Protein AF-A0AAU9CR40-F1 (afdb_monomer)

Secondary structure (DSSP, 8-state):
----------SS----------EEEEEETTEEEEEEEEE-TTSSEEEEEEEETTEEEEEEEEE-TTSSEEEEEEEETTEEEEEEEEE-TT--EEEEEETT-

Mean predicted aligned error: 9.16 Å

Solvent-accessible surface area (backbone atoms only — not comparable to full-atom values): 5933 Å² total; per-residue (Å²): 141,87,88,80,90,81,92,83,87,87,83,79,88,77,79,81,72,83,78,67,75,54,68,51,62,47,66,57,96,90,25,39,30,48,61,35,41,27,29,43,97,88,68,39,56,34,34,40,33,29,27,54,78,64,30,40,31,48,62,37,40,28,34,33,93,88,58,34,54,29,33,40,32,31,26,58,87,57,36,75,39,37,62,33,40,34,30,41,86,88,56,49,82,73,48,76,49,64,59,67,117

Organism: NCBI:txid1182444

Foldseek 3Di:
DDDDDDDDDDDDDPPPDPDDFDKDADDDPNFGAAKMFTADPVRATQKIAGDDRNAGAAKIFGADNVNATQKIAGDDRNDTAAWIWGADNVRHTDDIDGPHD

pLDDT: mean 85.49, std 21.84, range [35.22, 98.75]

Nearest PDB structures (foldseek):
  1n6c-assembly1_A  TM=8.142E-01  e=1.522E-03  Homo sapiens
  7ec7-assembly1_A  TM=5.883E-01  e=4.780E-02  Staphylococcus aureus subsp. aureus USA300
  7vfk-assembly1_A  TM=5.874E-01  e=5.950E-02  Staphylococcus aureus subsp. aureus USA300
  7vfm-assembly1_A  TM=5.864E-01  e=7.405E-02  Staphylococcus aureus subsp. aureus USA300
  7vfn-assembly1_A  TM=5.881E-01  e=8.262E-02  Staphylococcus aureus subsp. aureus USA300

Structure (mmCIF, N/CA/C/O backbone):
data_AF-A0AAU9CR40-F1
#
_entry.id   AF-A0AAU9CR40-F1
#
loop_
_atom_site.group_PDB
_atom_site.id
_atom_site.type_symbol
_atom_site.label_atom_id
_atom_site.label_alt_id
_atom_site.label_comp_id
_atom_site.label_asym_id
_atom_site.label_entity_id
_atom_site.label_seq_id
_atom_site.pdbx_PDB_ins_code
_atom_site.Cartn_x
_atom_site.Cartn_y
_atom_site.Cartn_z
_atom_site.occupancy
_atom_site.B_iso_or_equiv
_atom_site.auth_seq_id
_atom_site.auth_comp_id
_atom_site.auth_asym_id
_atom_site.auth_atom_id
_atom_site.pdbx_PDB_model_num
ATOM 1 N N . MET A 1 1 ? 32.157 23.505 -0.083 1.00 38.72 1 MET A N 1
ATOM 2 C CA . MET A 1 1 ? 32.655 24.870 -0.364 1.00 38.72 1 MET A CA 1
ATOM 3 C C . MET A 1 1 ? 31.480 25.774 -0.668 1.00 38.72 1 MET A C 1
ATOM 5 O O . MET A 1 1 ? 30.505 25.348 -1.264 1.00 38.72 1 MET A O 1
ATOM 9 N N . ARG A 1 2 ? 31.576 26.982 -0.135 1.00 44.16 2 ARG A N 1
ATOM 10 C CA . ARG A 1 2 ? 30.534 27.962 0.154 1.00 44.16 2 ARG A CA 1
ATOM 11 C C . ARG A 1 2 ? 30.212 28.800 -1.084 1.00 44.16 2 ARG A C 1
ATOM 13 O O . ARG A 1 2 ? 31.144 29.334 -1.674 1.00 44.16 2 ARG A O 1
ATOM 20 N N . LYS A 1 3 ? 28.930 29.028 -1.376 1.00 35.22 3 LYS A N 1
ATOM 21 C CA . LYS A 1 3 ? 28.447 30.363 -1.763 1.00 35.22 3 LYS A CA 1
ATOM 22 C C . LYS A 1 3 ? 27.119 30.630 -1.051 1.00 35.22 3 LYS A C 1
ATOM 24 O O . LYS A 1 3 ? 26.145 29.911 -1.219 1.00 35.22 3 LYS A O 1
ATOM 29 N N . LEU A 1 4 ? 27.184 31.633 -0.186 1.00 38.12 4 LEU A N 1
ATOM 30 C CA . LEU A 1 4 ? 26.141 32.274 0.610 1.00 38.12 4 LEU A CA 1
ATOM 31 C C . LEU A 1 4 ? 26.078 33.740 0.120 1.00 38.12 4 LEU A C 1
ATOM 33 O O . LEU A 1 4 ? 27.096 34.201 -0.403 1.00 38.12 4 LEU A O 1
ATOM 37 N N . LEU A 1 5 ? 24.968 34.440 0.424 1.00 41.00 5 LEU A N 1
ATOM 38 C CA . LEU A 1 5 ? 24.653 35.892 0.282 1.00 41.00 5 LEU A CA 1
ATOM 39 C C . LEU A 1 5 ? 24.119 36.355 -1.094 1.00 41.00 5 LEU A C 1
ATOM 41 O O . LEU A 1 5 ? 24.697 35.989 -2.107 1.00 41.00 5 LEU A O 1
ATOM 45 N N . PHE A 1 6 ? 23.081 37.198 -1.243 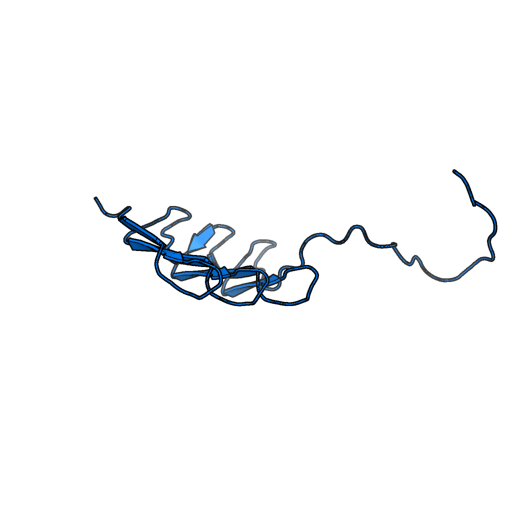1.00 36.19 6 PHE A N 1
ATOM 46 C CA . PHE A 1 6 ? 22.177 37.985 -0.362 1.00 36.19 6 PHE A CA 1
ATOM 47 C C . PHE A 1 6 ? 20.851 38.205 -1.154 1.00 36.19 6 PHE A C 1
ATOM 49 O O . PHE A 1 6 ? 20.909 38.414 -2.358 1.00 36.19 6 PHE A O 1
ATOM 56 N N . CYS A 1 7 ? 19.658 37.951 -0.600 1.00 37.50 7 CYS A N 1
ATOM 57 C CA . CYS A 1 7 ? 18.739 38.895 0.072 1.00 37.50 7 CYS A CA 1
ATOM 58 C C . CYS A 1 7 ? 18.135 40.004 -0.814 1.00 37.50 7 CYS A C 1
ATOM 60 O O . CYS A 1 7 ? 18.865 40.908 -1.190 1.00 37.50 7 CYS A O 1
ATOM 62 N N . LEU A 1 8 ? 16.804 39.986 -1.010 1.00 36.19 8 LEU A N 1
ATOM 63 C CA . LEU A 1 8 ? 15.913 41.146 -0.827 1.00 36.19 8 LEU A CA 1
ATOM 64 C C . LEU A 1 8 ? 14.496 40.666 -0.417 1.00 36.19 8 LEU A C 1
ATOM 66 O O . LEU A 1 8 ? 13.881 39.835 -1.079 1.00 36.19 8 LEU A O 1
ATOM 70 N N . PHE A 1 9 ? 14.041 41.185 0.725 1.00 40.06 9 PHE A N 1
ATOM 71 C CA . PHE A 1 9 ? 12.703 41.123 1.339 1.00 40.06 9 PHE A CA 1
ATOM 72 C C . PHE A 1 9 ? 11.604 41.637 0.376 1.00 40.06 9 PHE A C 1
ATOM 74 O O . PHE A 1 9 ? 11.903 42.452 -0.486 1.00 40.06 9 PHE A O 1
ATOM 81 N N . ALA A 1 10 ? 10.309 41.329 0.475 1.00 45.44 10 ALA A N 1
ATOM 82 C CA . ALA A 1 10 ? 9.506 40.504 1.374 1.00 45.44 10 ALA A CA 1
ATOM 83 C C . ALA A 1 10 ? 8.094 40.383 0.767 1.00 45.44 10 ALA A C 1
ATOM 85 O O . ALA A 1 10 ? 7.615 41.355 0.195 1.00 45.44 10 ALA A O 1
ATOM 86 N N . LEU A 1 11 ? 7.443 39.225 0.931 1.00 44.84 11 LEU A N 1
ATOM 87 C CA . LEU A 1 11 ? 6.005 39.025 1.189 1.00 44.84 11 LEU A CA 1
ATOM 88 C C . LEU A 1 11 ? 5.747 37.505 1.270 1.00 44.84 11 LEU A C 1
ATOM 90 O O . LEU A 1 11 ? 5.881 36.794 0.282 1.00 44.84 11 LEU A O 1
ATOM 94 N N . GLY A 1 12 ? 5.396 37.023 2.467 1.00 43.56 12 GLY A N 1
ATOM 95 C CA . GLY A 1 12 ? 4.683 35.757 2.681 1.00 43.56 12 GLY A CA 1
ATOM 96 C C . GLY A 1 12 ? 5.468 34.450 2.521 1.00 43.56 12 GLY A C 1
ATOM 97 O O . GLY A 1 12 ? 5.305 33.764 1.523 1.00 43.56 12 GLY A O 1
ATOM 98 N N . LEU A 1 13 ? 6.256 34.090 3.544 1.00 47.62 13 LEU A N 1
ATOM 99 C CA . LEU A 1 13 ? 6.599 32.714 3.964 1.00 47.62 13 LEU A CA 1
ATOM 100 C C . LEU A 1 13 ? 6.491 31.616 2.880 1.00 47.62 13 LEU A C 1
ATOM 102 O O . LEU A 1 13 ? 5.591 30.779 2.930 1.00 47.62 13 LEU A O 1
ATOM 106 N N . SER A 1 14 ? 7.448 31.537 1.952 1.00 48.75 14 SER A N 1
ATOM 107 C CA . SER A 1 14 ? 7.688 30.265 1.265 1.00 48.75 14 SER A CA 1
ATOM 108 C C . SER A 1 14 ? 8.522 29.388 2.195 1.00 48.75 14 SER A C 1
ATOM 110 O O . SER A 1 14 ? 9.745 29.496 2.286 1.00 48.75 14 SER A O 1
ATOM 112 N N . ALA A 1 15 ? 7.824 28.554 2.967 1.00 48.50 15 ALA A N 1
ATOM 113 C CA . ALA A 1 15 ? 8.425 27.423 3.653 1.00 48.50 15 ALA A CA 1
ATOM 114 C C . ALA A 1 15 ? 9.073 26.542 2.581 1.00 48.50 15 ALA A C 1
ATOM 116 O O . ALA A 1 15 ? 8.400 25.827 1.840 1.00 48.50 15 ALA A O 1
ATOM 117 N N . THR A 1 16 ? 10.385 26.666 2.434 1.00 44.16 16 THR A N 1
ATOM 118 C CA . THR A 1 16 ? 11.153 25.899 1.467 1.00 44.16 16 THR A CA 1
ATOM 119 C C . THR A 1 16 ? 11.271 24.465 1.979 1.00 44.16 16 THR A C 1
ATOM 121 O O . THR A 1 16 ? 12.214 24.104 2.667 1.00 44.16 16 THR A O 1
ATOM 124 N N . SER A 1 17 ? 10.283 23.640 1.612 1.00 49.62 17 SER A N 1
ATOM 125 C CA . SER A 1 17 ? 10.507 22.232 1.273 1.00 49.62 17 SER A CA 1
ATOM 126 C C . SER A 1 17 ? 11.127 21.357 2.381 1.00 49.62 17 SER A C 1
ATOM 128 O O . SER A 1 17 ? 12.188 20.760 2.210 1.00 49.62 17 SER A O 1
ATOM 130 N N . LEU A 1 18 ? 10.423 21.198 3.499 1.00 43.47 18 LEU A N 1
ATOM 131 C CA . LEU A 1 18 ? 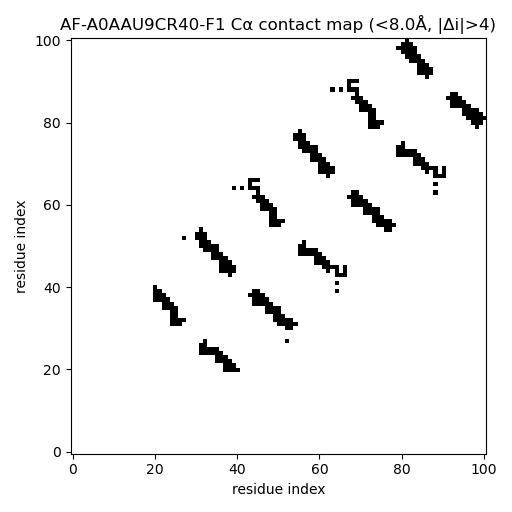10.481 19.957 4.282 1.00 43.47 18 LEU A CA 1
ATOM 132 C C . LEU A 1 18 ? 9.357 19.061 3.739 1.00 43.47 18 LEU A C 1
ATOM 134 O O . LEU A 1 18 ? 8.280 19.007 4.329 1.00 43.47 18 LEU A O 1
ATOM 138 N N . TYR A 1 19 ? 9.525 18.488 2.543 1.00 47.38 19 TYR A N 1
ATOM 139 C CA . TYR A 1 19 ? 8.452 17.719 1.905 1.00 47.38 19 TYR A CA 1
ATOM 140 C C . TYR A 1 19 ? 8.292 16.375 2.619 1.00 47.38 19 TYR A C 1
ATOM 142 O O . TYR A 1 19 ? 8.994 15.412 2.340 1.00 47.38 19 TYR A O 1
ATOM 150 N N . ALA A 1 20 ? 7.383 16.329 3.591 1.00 52.75 20 ALA A N 1
ATOM 151 C CA . ALA A 1 20 ? 6.831 15.072 4.065 1.00 52.75 20 ALA A CA 1
ATOM 152 C C . ALA A 1 20 ? 6.042 14.431 2.916 1.00 52.75 20 ALA A C 1
ATOM 154 O O . ALA A 1 20 ? 5.311 15.135 2.215 1.00 52.75 20 ALA A O 1
ATOM 155 N N . ASP A 1 21 ? 6.180 13.118 2.740 1.00 62.28 21 ASP A N 1
ATOM 156 C CA . ASP A 1 21 ? 5.407 12.350 1.764 1.00 62.28 21 ASP A CA 1
ATOM 157 C C . ASP A 1 21 ? 3.918 12.724 1.827 1.00 62.28 21 ASP A C 1
ATOM 159 O O . ASP A 1 21 ? 3.278 12.628 2.881 1.00 62.28 21 ASP A O 1
ATOM 163 N N . GLU A 1 22 ? 3.358 13.186 0.707 1.00 87.00 22 GLU A N 1
ATOM 164 C CA . GLU A 1 22 ? 1.990 13.697 0.681 1.00 87.00 22 GLU A CA 1
ATOM 165 C C . GLU A 1 22 ? 1.001 12.524 0.758 1.00 87.00 22 GLU A C 1
ATOM 167 O O . GLU A 1 22 ? 1.031 11.607 -0.062 1.00 87.00 22 GLU A O 1
ATOM 172 N N . CYS A 1 23 ? 0.087 12.557 1.729 1.00 93.12 23 CYS A N 1
ATOM 173 C CA . CYS A 1 23 ? -1.010 11.600 1.854 1.00 93.12 23 CYS A CA 1
ATOM 174 C C . CYS A 1 23 ? -2.353 12.329 1.805 1.00 93.12 23 CYS A C 1
ATOM 176 O O . CYS A 1 23 ? -2.565 13.302 2.527 1.00 93.12 23 CYS A O 1
ATOM 178 N N . LYS A 1 24 ? -3.284 11.829 0.990 1.00 95.44 24 LYS A N 1
ATOM 179 C CA . LYS A 1 24 ? -4.626 12.390 0.800 1.00 95.44 24 LYS A CA 1
ATOM 180 C C . LYS A 1 24 ? -5.679 11.374 1.215 1.00 95.44 24 LYS A C 1
ATOM 182 O O . LYS A 1 24 ? -5.616 10.213 0.818 1.00 95.44 24 LYS A O 1
ATOM 187 N N . GLY A 1 25 ? -6.670 11.826 1.971 1.00 95.38 25 GLY A N 1
ATOM 188 C CA . GLY A 1 25 ? -7.822 11.027 2.366 1.00 95.38 25 GLY A CA 1
ATOM 189 C C . GLY A 1 25 ? -8.753 11.810 3.283 1.00 95.38 25 GLY A C 1
ATOM 190 O O . GLY A 1 25 ? -8.467 12.948 3.662 1.00 95.38 25 GLY A O 1
ATOM 191 N N . LYS A 1 26 ? -9.897 11.213 3.617 1.00 93.50 26 LYS A N 1
ATOM 192 C CA . LYS A 1 26 ? -10.874 11.836 4.513 1.00 93.50 26 LYS A CA 1
ATOM 193 C C . LYS A 1 26 ? -10.413 11.701 5.965 1.00 93.50 26 LYS A C 1
ATOM 195 O O . LYS A 1 26 ? -9.920 10.651 6.379 1.00 93.50 26 LYS A O 1
ATOM 200 N N . THR A 1 27 ? -10.627 12.751 6.750 1.00 95.62 27 THR A N 1
ATOM 201 C CA . THR A 1 27 ? -10.518 12.706 8.210 1.00 95.62 27 THR A CA 1
ATOM 202 C C . THR A 1 27 ? -11.891 12.887 8.859 1.00 95.62 27 THR A C 1
ATOM 204 O O . THR A 1 27 ? -12.744 13.618 8.353 1.00 95.62 27 THR A O 1
ATOM 207 N N . VAL A 1 28 ? -12.125 12.194 9.971 1.00 96.31 28 VAL A N 1
ATOM 208 C CA . VAL A 1 28 ? -13.296 12.351 10.845 1.00 96.31 28 VAL A CA 1
ATOM 209 C C . VAL A 1 28 ? -12.767 12.519 12.263 1.00 96.31 28 VAL A C 1
ATOM 211 O O . VAL A 1 28 ? -11.987 11.691 12.722 1.00 96.31 28 VAL A O 1
ATOM 214 N N . GLU A 1 29 ? -13.122 13.622 12.929 1.00 96.31 29 GLU A N 1
ATOM 215 C CA . GLU A 1 29 ? -12.631 13.952 14.283 1.00 96.31 29 GLU A CA 1
ATOM 216 C C . GLU A 1 29 ? -11.093 13.946 14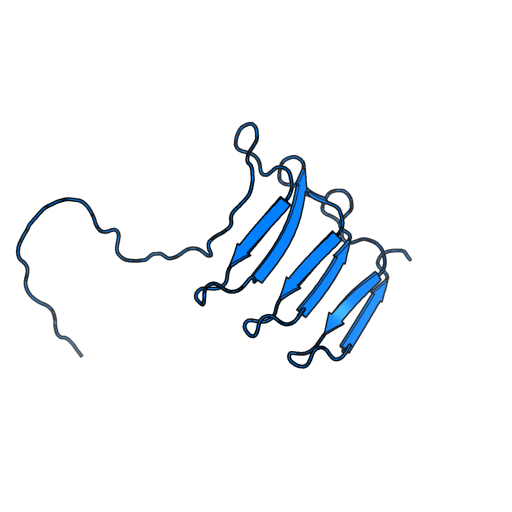.40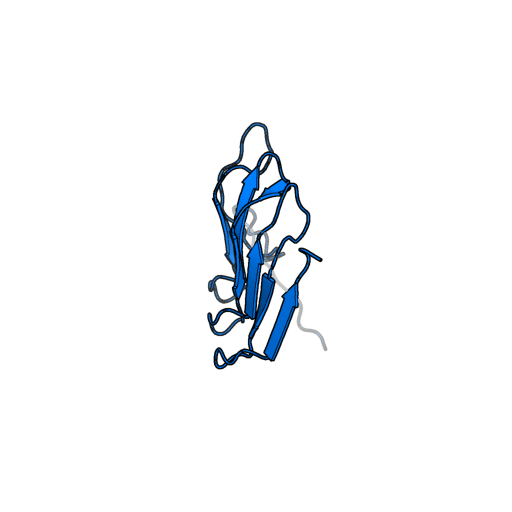0 1.00 96.31 29 GLU A C 1
ATOM 218 O O . GLU A 1 29 ? -10.519 13.527 15.402 1.00 96.31 29 GLU A O 1
ATOM 223 N N . GLY A 1 30 ? -10.407 14.385 13.341 1.00 94.44 30 GLY A N 1
ATOM 224 C CA . GLY A 1 30 ? -8.942 14.410 13.287 1.00 94.44 30 GLY A CA 1
ATOM 225 C C . GLY A 1 30 ? -8.280 13.057 13.003 1.00 94.44 30 GLY A C 1
ATOM 226 O O . GLY A 1 30 ? -7.059 13.005 12.921 1.00 94.44 30 GLY A O 1
ATOM 227 N N . LYS A 1 31 ? -9.057 11.989 12.799 1.00 95.38 31 LYS A N 1
ATOM 228 C CA . LYS A 1 31 ? -8.560 10.634 12.519 1.00 95.38 31 LYS A CA 1
ATOM 229 C C . LYS A 1 31 ? -8.794 10.242 11.068 1.00 95.38 31 LYS A C 1
ATOM 231 O O . LYS A 1 31 ? -9.798 10.638 10.476 1.00 95.38 31 LYS A O 1
ATOM 236 N N . LYS A 1 32 ? -7.897 9.447 10.484 1.00 96.75 32 LYS A N 1
ATOM 237 C CA . LYS A 1 32 ? -8.026 8.917 9.120 1.00 96.75 32 LYS A CA 1
ATOM 238 C C . LYS A 1 32 ? -9.246 8.005 9.010 1.00 96.75 32 LYS A C 1
ATOM 240 O O . LYS A 1 32 ? -9.399 7.066 9.792 1.00 96.75 32 LYS A O 1
ATOM 245 N N . GLU A 1 33 ? -10.069 8.254 7.997 1.00 98.25 33 GLU A N 1
ATOM 246 C CA . GLU A 1 33 ? -11.284 7.496 7.706 1.00 98.25 33 GLU A CA 1
ATOM 247 C C . GLU A 1 33 ? -11.437 7.284 6.189 1.00 98.25 33 GLU A C 1
ATOM 249 O O . GLU A 1 33 ? -11.138 8.172 5.390 1.00 98.25 33 GLU A O 1
ATOM 254 N N . GLY A 1 34 ? -11.932 6.118 5.775 1.00 97.38 34 GLY A N 1
ATOM 255 C CA . GLY A 1 34 ? -12.155 5.786 4.367 1.00 97.38 34 GLY A CA 1
ATOM 256 C C . GLY A 1 34 ? -10.859 5.595 3.573 1.00 97.38 34 GLY A C 1
ATOM 257 O O . GLY A 1 34 ? -9.832 5.210 4.127 1.00 97.38 34 GLY A O 1
ATOM 258 N N . THR A 1 35 ? -10.910 5.817 2.258 1.00 98.06 35 THR A N 1
ATOM 259 C CA . THR A 1 35 ? -9.767 5.593 1.360 1.00 98.06 35 THR A CA 1
ATOM 260 C C . THR A 1 35 ? -8.700 6.670 1.525 1.00 98.06 35 THR A C 1
ATOM 262 O O . THR A 1 35 ? -8.995 7.866 1.528 1.00 98.06 35 THR A O 1
ATOM 265 N N . TRP A 1 36 ? -7.454 6.219 1.605 1.00 97.94 36 TRP A N 1
ATOM 266 C CA . TRP A 1 36 ? -6.256 7.037 1.651 1.00 97.94 36 TRP A CA 1
ATOM 267 C C . TRP A 1 36 ? -5.290 6.626 0.553 1.00 97.94 36 TRP A C 1
ATOM 269 O O . TRP A 1 36 ? -5.160 5.444 0.239 1.00 97.94 36 TRP A O 1
ATOM 279 N N . VAL A 1 37 ? -4.608 7.621 -0.004 1.00 98.19 37 VAL A N 1
ATOM 280 C CA . VAL A 1 37 ? -3.556 7.446 -1.002 1.00 98.19 37 VAL A CA 1
ATOM 281 C C . VAL A 1 37 ? -2.374 8.310 -0.597 1.00 98.19 37 VAL A C 1
ATOM 283 O O . VAL A 1 37 ? -2.536 9.513 -0.391 1.00 98.19 37 VAL A O 1
ATOM 286 N N . CYS A 1 38 ? -1.200 7.707 -0.487 1.00 96.00 38 CYS A N 1
ATOM 287 C CA . CYS A 1 38 ? 0.055 8.426 -0.309 1.00 96.00 38 CYS A CA 1
ATOM 288 C C . CYS A 1 38 ? 0.873 8.379 -1.591 1.00 96.00 38 CYS A C 1
ATOM 290 O O . CYS A 1 38 ? 0.778 7.417 -2.358 1.00 96.00 38 CYS A O 1
ATOM 292 N N . PHE A 1 39 ? 1.678 9.410 -1.812 1.00 95.75 39 PHE A N 1
ATOM 293 C CA . PHE A 1 39 ? 2.424 9.618 -3.044 1.00 95.75 39 PHE A CA 1
ATOM 294 C C . PHE A 1 39 ? 3.926 9.686 -2.767 1.00 95.75 39 PHE A C 1
ATOM 296 O O . PHE A 1 39 ? 4.352 10.135 -1.706 1.00 95.75 39 PHE A O 1
ATOM 303 N N . TYR A 1 40 ? 4.712 9.230 -3.735 1.00 93.19 40 TYR A N 1
ATOM 304 C CA . TYR A 1 40 ? 6.139 9.511 -3.823 1.00 93.19 40 TYR A CA 1
ATOM 305 C C . TYR A 1 40 ? 6.381 10.975 -4.205 1.00 93.19 40 TYR A C 1
ATOM 307 O O . TYR A 1 40 ? 5.487 11.642 -4.729 1.00 93.19 40 TYR A O 1
ATOM 315 N N . GLU A 1 41 ? 7.619 11.446 -4.051 1.00 91.00 41 GLU A N 1
ATOM 316 C CA . GLU A 1 41 ? 8.039 12.783 -4.503 1.00 91.00 41 GLU A CA 1
ATOM 317 C C . GLU A 1 41 ? 7.772 13.012 -6.000 1.00 91.00 41 GLU A C 1
ATOM 319 O O . GLU A 1 41 ? 7.459 14.121 -6.428 1.00 91.00 41 GLU A O 1
ATOM 324 N N . ASN A 1 42 ? 7.827 11.943 -6.803 1.00 90.19 42 ASN A N 1
ATOM 325 C CA . ASN A 1 42 ? 7.526 11.977 -8.235 1.00 90.19 42 ASN A CA 1
ATOM 326 C C . ASN A 1 42 ? 6.015 12.073 -8.558 1.00 90.19 42 ASN A C 1
ATOM 328 O O . ASN A 1 42 ? 5.630 12.042 -9.728 1.00 90.19 42 ASN A O 1
ATOM 332 N N . GLY A 1 43 ? 5.152 12.153 -7.540 1.00 92.19 43 GLY A N 1
ATOM 333 C CA . GLY A 1 43 ? 3.699 12.265 -7.663 1.00 92.19 43 GLY A CA 1
ATOM 334 C C . GLY A 1 43 ? 2.968 10.954 -7.970 1.00 92.19 43 GLY A C 1
ATOM 335 O O . GLY A 1 43 ? 1.738 10.947 -8.047 1.00 92.19 43 GLY A O 1
ATOM 336 N N . LYS A 1 44 ? 3.676 9.831 -8.138 1.00 95.81 44 LYS A N 1
ATOM 337 C CA . LYS A 1 44 ? 3.051 8.511 -8.296 1.00 95.81 44 LYS A CA 1
ATOM 338 C C . LYS A 1 44 ? 2.608 7.963 -6.949 1.00 95.81 44 LYS A C 1
ATOM 340 O O . LYS A 1 44 ? 3.147 8.318 -5.905 1.00 95.81 44 LYS A O 1
ATOM 345 N N . LYS A 1 45 ? 1.612 7.078 -6.974 1.00 97.56 45 LYS A N 1
ATOM 346 C CA . LYS A 1 45 ? 1.127 6.412 -5.762 1.00 97.56 45 LYS A CA 1
ATOM 347 C C . LYS A 1 45 ? 2.247 5.586 -5.141 1.00 97.56 45 LYS A C 1
ATOM 349 O O . LYS A 1 45 ? 2.953 4.886 -5.855 1.00 97.56 45 LYS A O 1
ATOM 354 N N . ARG A 1 46 ? 2.343 5.653 -3.820 1.00 97.75 46 ARG A N 1
ATOM 355 C CA . ARG A 1 46 ? 3.213 4.833 -2.975 1.00 97.75 46 ARG A CA 1
ATOM 356 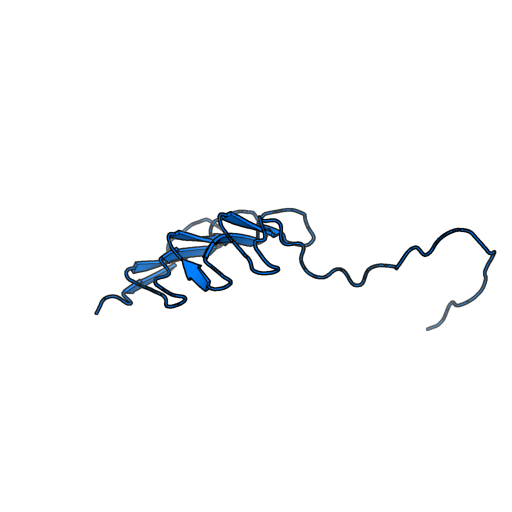C C . ARG A 1 46 ? 2.422 3.782 -2.219 1.00 97.75 46 ARG A C 1
ATOM 358 O O . ARG A 1 46 ? 2.821 2.628 -2.160 1.00 97.75 46 ARG A O 1
ATOM 365 N N . GLU A 1 47 ? 1.286 4.171 -1.655 1.00 97.94 47 GLU A N 1
ATOM 366 C CA . GLU A 1 47 ? 0.373 3.242 -0.995 1.00 97.94 47 GLU A CA 1
ATOM 367 C C . GLU A 1 47 ? -1.067 3.717 -1.144 1.00 97.94 47 GLU A C 1
ATOM 369 O O . GLU A 1 47 ? -1.339 4.919 -1.195 1.00 97.94 47 GLU A O 1
ATOM 374 N N . GLU A 1 48 ? -1.990 2.766 -1.206 1.00 98.50 48 GLU A N 1
ATOM 375 C CA . GLU A 1 48 ? -3.418 3.029 -1.138 1.00 98.50 48 GLU A CA 1
ATOM 376 C C . GLU A 1 48 ? -4.139 1.949 -0.334 1.00 98.50 48 GLU A C 1
ATOM 378 O O . GLU A 1 48 ? -3.800 0.764 -0.384 1.00 98.50 48 GLU A O 1
ATOM 383 N N . GLY A 1 49 ? -5.167 2.365 0.394 1.00 98.25 49 GLY A N 1
ATOM 384 C CA . GLY A 1 49 ? -6.016 1.463 1.157 1.00 98.25 49 GLY A CA 1
ATOM 385 C C . GLY A 1 49 ? -7.003 2.227 2.021 1.00 98.25 49 GLY A C 1
ATOM 386 O O . GLY A 1 49 ? -7.119 3.449 1.919 1.00 98.25 49 GLY A O 1
ATOM 387 N N . ALA A 1 50 ? -7.751 1.512 2.856 1.00 97.94 50 ALA A N 1
ATOM 388 C CA . ALA A 1 50 ? -8.738 2.128 3.732 1.00 97.94 50 ALA A CA 1
ATOM 389 C C . ALA A 1 50 ? -8.250 2.215 5.181 1.00 97.94 50 ALA A C 1
ATOM 391 O O . ALA A 1 50 ? -7.597 1.304 5.700 1.00 97.94 50 ALA A O 1
ATOM 392 N N . TYR A 1 51 ? -8.623 3.309 5.839 1.00 98.31 51 TYR A N 1
ATOM 393 C CA . TYR A 1 51 ? -8.532 3.487 7.280 1.00 98.31 51 TYR A CA 1
ATOM 394 C C . TYR A 1 51 ? -9.923 3.517 7.906 1.00 98.31 51 TYR A C 1
ATOM 396 O O . TYR A 1 51 ? -10.884 4.007 7.313 1.00 98.31 51 TYR A O 1
ATOM 404 N N . LYS A 1 52 ? -10.006 3.038 9.142 1.00 98.00 52 LYS A N 1
ATOM 405 C CA . LYS A 1 52 ? -11.127 3.266 10.047 1.00 98.00 52 LYS A CA 1
ATOM 406 C C . LYS A 1 52 ? -10.556 3.766 11.361 1.00 98.00 52 LYS A C 1
ATOM 408 O O . LYS A 1 52 ? 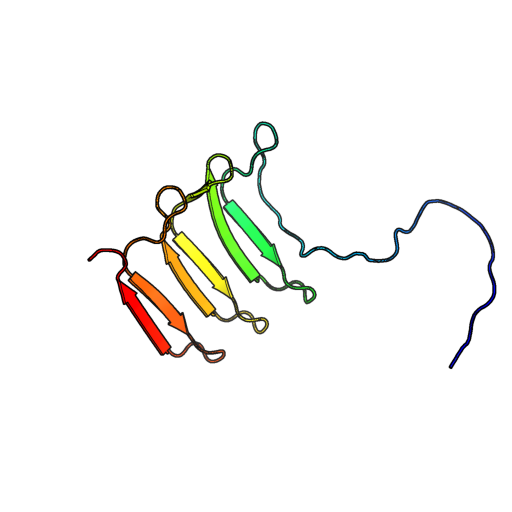-9.899 2.995 12.056 1.00 98.00 52 LYS A O 1
ATOM 413 N N . THR A 1 53 ? -10.783 5.035 11.693 1.00 97.19 53 THR A N 1
ATOM 414 C CA . THR A 1 53 ? -10.286 5.629 12.947 1.00 97.19 53 THR A CA 1
ATOM 415 C C . THR A 1 53 ? -8.768 5.418 13.131 1.00 97.19 53 THR A C 1
ATOM 41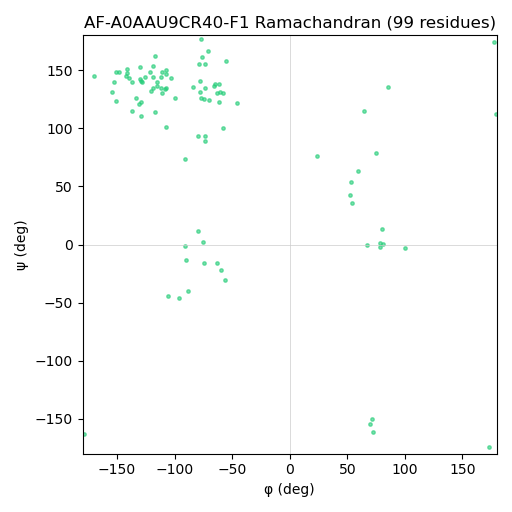7 O O . THR A 1 53 ? -8.335 4.852 14.130 1.00 97.19 53 THR A O 1
ATOM 420 N N . ASP A 1 54 ? -7.964 5.810 12.134 1.00 97.75 54 ASP A N 1
ATOM 421 C CA . ASP A 1 54 ? -6.495 5.616 12.055 1.00 97.75 54 ASP A CA 1
ATOM 422 C C . ASP A 1 54 ? -5.989 4.171 11.911 1.00 97.75 54 ASP A C 1
ATOM 424 O O . ASP A 1 54 ? -4.790 3.942 11.742 1.00 97.75 54 ASP A O 1
ATOM 428 N N . VAL A 1 55 ? -6.878 3.180 11.871 1.00 98.00 55 VAL A N 1
ATOM 429 C CA . VAL A 1 55 ? -6.503 1.767 11.744 1.00 98.00 55 VAL A CA 1
ATOM 430 C C . VAL A 1 55 ? -6.649 1.295 10.298 1.00 98.00 55 VAL A C 1
ATOM 432 O O . VAL A 1 55 ? -7.727 1.427 9.718 1.00 98.00 55 VAL A O 1
ATOM 435 N N . LYS A 1 56 ? -5.589 0.712 9.712 1.00 98.25 56 LYS A N 1
ATOM 436 C CA . LYS A 1 56 ? -5.644 0.102 8.369 1.00 98.25 56 LYS A CA 1
ATOM 437 C C . LYS A 1 56 ? -6.670 -1.037 8.345 1.00 98.25 56 LYS A C 1
ATOM 439 O O . LYS A 1 56 ? -6.674 -1.908 9.220 1.00 98.25 56 LYS A O 1
ATOM 444 N N . VAL A 1 57 ? -7.541 -1.035 7.341 1.00 98.31 57 VAL A N 1
ATOM 445 C CA . VAL A 1 57 ? -8.578 -2.050 7.130 1.00 98.31 57 VAL A CA 1
ATOM 446 C C . VAL A 1 57 ? -8.747 -2.367 5.648 1.00 98.31 57 VAL A C 1
ATOM 448 O O . VAL A 1 57 ? -8.559 -1.502 4.793 1.00 98.31 57 VAL A O 1
ATOM 451 N N . GLY A 1 58 ? -9.163 -3.594 5.348 1.00 98.06 58 GLY A N 1
ATOM 452 C CA . GLY A 1 58 ? -9.484 -4.011 3.990 1.00 98.06 58 GLY A CA 1
ATOM 453 C C . GLY A 1 58 ? -8.248 -4.176 3.110 1.00 98.06 58 GLY A C 1
ATOM 454 O O . GLY A 1 58 ? -7.123 -4.316 3.596 1.00 98.06 58 GLY A O 1
ATOM 455 N N . ALA A 1 59 ? -8.478 -4.179 1.799 1.00 98.31 59 ALA A N 1
ATOM 456 C CA . ALA A 1 59 ? -7.419 -4.333 0.816 1.00 98.31 59 ALA A CA 1
ATOM 457 C C . ALA A 1 59 ? -6.457 -3.139 0.846 1.00 98.31 59 ALA A C 1
ATOM 459 O O . ALA A 1 59 ? -6.880 -1.981 0.890 1.00 98.31 59 ALA A O 1
ATOM 460 N N . TRP A 1 60 ? -5.169 -3.449 0.788 1.00 98.62 60 TRP A N 1
ATOM 461 C CA . TRP A 1 60 ? -4.082 -2.489 0.728 1.00 98.62 60 TRP A CA 1
ATOM 462 C C . TRP A 1 60 ? -3.135 -2.844 -0.405 1.00 98.62 60 TRP A C 1
ATOM 464 O O . TRP A 1 60 ? -2.865 -4.020 -0.658 1.00 98.62 60 TRP A O 1
ATOM 474 N N . LYS A 1 61 ? -2.626 -1.806 -1.063 1.00 98.75 61 LYS A N 1
ATOM 475 C CA . LYS A 1 61 ? -1.582 -1.906 -2.075 1.00 98.75 61 LYS A CA 1
ATOM 476 C C . LYS A 1 61 ? -0.467 -0.932 -1.762 1.00 98.75 61 LYS A C 1
ATOM 478 O O . LYS A 1 61 ? -0.713 0.210 -1.379 1.00 98.75 61 LYS A O 1
ATOM 483 N N . TYR A 1 62 ? 0.743 -1.394 -1.994 1.00 98.56 62 TYR A N 1
ATOM 484 C CA . TYR A 1 62 ? 1.964 -0.618 -2.001 1.00 98.56 62 TYR A CA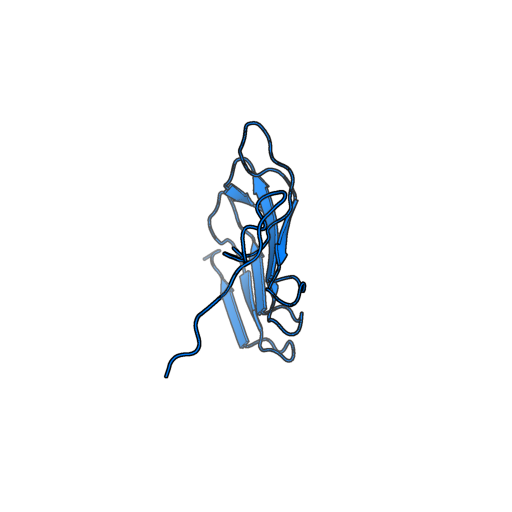 1
ATOM 485 C C . TYR A 1 62 ? 2.548 -0.721 -3.399 1.00 98.56 62 TYR A C 1
ATOM 487 O O . TYR A 1 62 ? 2.426 -1.758 -4.055 1.00 98.56 62 TYR A O 1
ATOM 495 N N . PHE A 1 63 ? 3.155 0.353 -3.865 1.00 98.38 63 PHE A N 1
ATOM 496 C CA . PHE A 1 63 ? 3.648 0.477 -5.227 1.00 98.38 63 PHE A CA 1
ATOM 497 C C . PHE A 1 63 ? 5.151 0.697 -5.211 1.00 98.38 63 PHE A C 1
ATOM 499 O O . PHE A 1 63 ? 5.670 1.229 -4.242 1.00 98.38 63 PHE A O 1
ATOM 506 N N . HIS A 1 64 ? 5.831 0.312 -6.284 1.00 97.81 64 HIS A N 1
ATOM 507 C CA . HIS A 1 64 ? 7.180 0.771 -6.594 1.00 97.81 64 HIS A CA 1
ATOM 508 C C . HIS A 1 64 ? 7.123 2.199 -7.146 1.00 97.81 64 HIS A C 1
ATOM 510 O O . HIS A 1 64 ? 6.093 2.631 -7.671 1.00 97.81 64 HIS A O 1
ATOM 516 N N . GLU A 1 65 ? 8.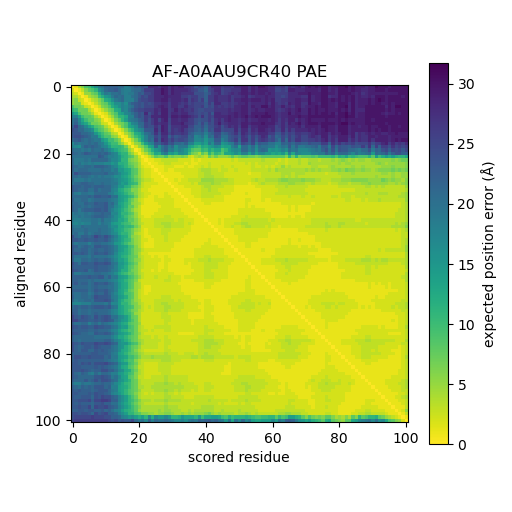243 2.926 -7.133 1.00 96.50 65 GLU A N 1
ATOM 517 C CA . GLU A 1 65 ? 8.315 4.279 -7.712 1.00 96.50 65 GLU A CA 1
ATOM 518 C C . GLU A 1 65 ? 7.975 4.318 -9.209 1.00 96.50 65 GLU A C 1
ATOM 520 O O . GLU A 1 65 ? 7.574 5.354 -9.746 1.00 96.50 65 GLU A O 1
ATOM 525 N N . ASN A 1 66 ? 8.102 3.192 -9.915 1.00 96.44 66 ASN A N 1
ATOM 526 C CA . ASN A 1 66 ? 7.704 3.100 -11.313 1.00 96.44 66 ASN A CA 1
ATOM 527 C C . ASN A 1 66 ? 6.167 3.051 -11.498 1.00 96.44 66 ASN A C 1
ATOM 529 O O . ASN A 1 66 ? 5.692 3.380 -12.587 1.00 96.44 66 ASN A O 1
ATOM 533 N N . GLY A 1 67 ? 5.401 2.778 -10.433 1.00 97.38 67 GLY A N 1
ATOM 534 C CA . GLY A 1 67 ? 3.938 2.682 -10.401 1.00 97.38 67 GLY A CA 1
ATOM 535 C C . GLY A 1 67 ? 3.383 1.252 -10.440 1.00 97.38 67 GLY A C 1
ATOM 536 O O . GLY A 1 67 ? 2.168 1.074 -10.363 1.00 97.38 67 GLY A O 1
ATOM 537 N N . THR A 1 68 ? 4.238 0.235 -10.561 1.00 98.25 68 THR A N 1
ATOM 538 C CA . THR A 1 68 ? 3.842 -1.179 -10.446 1.00 98.25 68 THR A CA 1
ATOM 539 C C . THR A 1 68 ? 3.550 -1.542 -8.992 1.00 98.25 68 THR A C 1
ATOM 541 O O . THR A 1 68 ? 4.026 -0.880 -8.073 1.00 98.25 68 THR A O 1
ATOM 544 N N . VAL A 1 69 ? 2.725 -2.565 -8.759 1.00 98.62 69 VAL A N 1
ATOM 545 C CA . VAL A 1 69 ? 2.423 -3.031 -7.397 1.00 98.62 69 VAL A CA 1
ATOM 546 C C . VAL A 1 69 ? 3.673 -3.690 -6.826 1.00 98.62 69 VAL A C 1
ATOM 548 O O . VAL A 1 69 ? 4.187 -4.620 -7.427 1.00 98.62 69 VAL A O 1
ATOM 551 N N . ALA A 1 70 ? 4.131 -3.220 -5.671 1.00 98.69 70 ALA A N 1
ATOM 552 C CA . ALA A 1 70 ? 5.215 -3.826 -4.908 1.00 98.69 70 ALA A CA 1
ATOM 553 C C . ALA A 1 70 ? 4.689 -4.882 -3.938 1.00 98.69 70 ALA A C 1
ATOM 555 O O . ALA A 1 70 ? 5.284 -5.945 -3.776 1.00 98.69 70 ALA A O 1
ATOM 556 N N . MET A 1 71 ? 3.555 -4.595 -3.298 1.00 98.69 71 MET A N 1
ATOM 557 C CA . MET A 1 71 ? 2.956 -5.484 -2.315 1.00 98.69 71 MET A CA 1
ATOM 558 C C . MET A 1 71 ? 1.446 -5.281 -2.257 1.00 98.69 71 MET A C 1
ATOM 560 O O . MET A 1 71 ? 0.969 -4.148 -2.299 1.00 98.69 71 MET A O 1
ATOM 564 N N . GLU A 1 72 ? 0.680 -6.359 -2.124 1.00 98.69 72 GLU A N 1
ATOM 565 C CA . GLU A 1 72 ? -0.760 -6.268 -1.886 1.00 98.69 72 GLU A CA 1
ATOM 566 C C . GLU A 1 72 ? -1.246 -7.328 -0.901 1.00 98.69 72 GLU A C 1
ATOM 568 O O . GLU A 1 72 ? -0.726 -8.444 -0.842 1.00 98.69 72 GLU A O 1
ATOM 573 N N . GLY A 1 73 ? -2.270 -6.967 -0.135 1.00 98.25 73 GLY A N 1
ATOM 574 C CA . GLY A 1 73 ? -2.850 -7.839 0.874 1.00 98.25 73 GLY A CA 1
ATOM 575 C C . GLY A 1 73 ? -4.031 -7.190 1.579 1.00 98.25 73 GLY A C 1
ATOM 576 O O . GLY A 1 73 ? -4.624 -6.229 1.087 1.00 98.25 73 GLY A O 1
ATOM 577 N N . ASN A 1 74 ? -4.403 -7.741 2.731 1.00 98.12 74 ASN A N 1
ATOM 578 C CA . ASN A 1 74 ? -5.562 -7.293 3.496 1.00 98.12 74 ASN A CA 1
ATOM 579 C C . ASN A 1 74 ? -5.172 -7.019 4.952 1.00 98.12 74 ASN A C 1
ATOM 581 O O . ASN A 1 74 ? -4.421 -7.792 5.548 1.00 98.12 74 ASN A O 1
ATOM 585 N N . TYR A 1 75 ? -5.716 -5.949 5.532 1.00 98.12 75 TYR A N 1
ATOM 586 C CA . TYR A 1 75 ? -5.628 -5.666 6.963 1.00 98.12 75 TYR A CA 1
ATOM 587 C C . TYR A 1 75 ? -6.976 -5.895 7.652 1.00 98.12 75 TYR A C 1
ATOM 589 O O . TYR A 1 75 ? -8.018 -5.399 7.218 1.00 98.12 75 TYR A O 1
ATOM 597 N N . ILE A 1 76 ? -6.959 -6.568 8.802 1.00 97.50 76 ILE A N 1
ATOM 598 C CA . ILE A 1 76 ? -8.087 -6.636 9.734 1.00 97.50 76 ILE A CA 1
ATOM 599 C C . ILE A 1 76 ? -7.655 -5.997 11.048 1.00 97.50 76 ILE A C 1
ATOM 601 O O . ILE A 1 76 ? -6.787 -6.516 11.742 1.00 97.50 76 ILE A O 1
ATOM 605 N N . LYS A 1 77 ? -8.284 -4.868 11.399 1.00 96.38 77 LYS A N 1
ATOM 606 C CA . LYS A 1 77 ? -7.975 -4.097 12.617 1.00 96.38 77 LYS A CA 1
ATOM 607 C C . LYS A 1 77 ? -6.476 -3.765 12.740 1.00 96.38 77 LYS A C 1
ATOM 609 O O . LYS A 1 77 ? -5.901 -3.882 13.815 1.00 96.38 77 LYS A O 1
ATOM 614 N N . GLY A 1 78 ? -5.854 -3.365 11.630 1.00 96.81 78 GLY A N 1
ATOM 615 C CA . GLY A 1 78 ? -4.442 -2.982 11.585 1.00 96.81 78 GLY A CA 1
ATOM 616 C C . GLY A 1 78 ? -3.463 -4.151 11.507 1.00 96.81 78 GLY A C 1
ATOM 617 O O . GLY A 1 78 ? -2.265 -3.910 11.441 1.00 96.81 78 GLY A O 1
ATOM 618 N N . VAL A 1 79 ? -3.949 -5.395 11.470 1.00 97.00 79 VAL A N 1
ATOM 619 C CA . VAL A 1 79 ? -3.113 -6.598 11.385 1.00 97.00 79 VAL A CA 1
ATOM 620 C C . VAL A 1 79 ? -3.237 -7.228 10.002 1.00 97.00 79 VAL A C 1
ATOM 622 O O . VAL A 1 79 ? -4.344 -7.366 9.480 1.00 97.00 79 VAL A O 1
ATOM 625 N N . GLU A 1 80 ? -2.105 -7.599 9.412 1.00 96.94 80 GLU A N 1
ATOM 626 C CA . GLU A 1 80 ? -2.026 -8.318 8.138 1.00 96.94 80 GLU A CA 1
ATOM 627 C C . GLU A 1 80 ? -2.804 -9.634 8.228 1.00 96.94 80 GLU A C 1
ATOM 629 O O . GLU A 1 80 ? -2.660 -10.396 9.187 1.00 96.94 80 GLU A O 1
ATOM 634 N N . LYS A 1 81 ? -3.677 -9.900 7.252 1.00 97.69 81 LYS A N 1
ATOM 635 C CA . LYS A 1 81 ? -4.489 -11.115 7.236 1.00 97.69 81 LYS A CA 1
ATOM 636 C C . LYS A 1 81 ? -4.570 -11.759 5.862 1.00 97.69 81 LYS A C 1
ATOM 638 O O . LYS A 1 81 ? -4.787 -11.089 4.855 1.00 97.69 81 LYS A O 1
ATOM 643 N N . GLY A 1 82 ? -4.507 -13.090 5.867 1.00 96.75 82 GLY A N 1
ATOM 644 C CA . GLY A 1 82 ? -4.578 -13.911 4.666 1.00 96.75 82 GLY A CA 1
ATOM 645 C C . GLY A 1 82 ? -3.312 -13.781 3.830 1.00 96.75 82 GLY A C 1
ATOM 646 O O . GLY A 1 82 ? -2.230 -13.536 4.364 1.00 96.75 82 GLY A O 1
ATOM 647 N N . LYS A 1 83 ? -3.465 -13.941 2.518 1.00 98.12 83 LYS A N 1
ATOM 648 C CA . LYS A 1 83 ? -2.352 -13.921 1.574 1.00 98.12 83 LYS A CA 1
ATOM 649 C C . LYS A 1 83 ? -1.871 -12.502 1.307 1.00 98.12 83 LYS A C 1
ATOM 651 O O . LYS A 1 83 ? -2.650 -11.649 0.884 1.00 98.12 83 LYS A O 1
ATOM 656 N N . TRP A 1 84 ? -0.580 -12.306 1.498 1.00 98.38 84 TRP A N 1
ATOM 657 C CA . TRP A 1 84 ? 0.170 -11.130 1.099 1.00 98.38 84 TRP A CA 1
ATOM 658 C C . TRP A 1 84 ? 1.111 -11.515 -0.021 1.00 98.38 84 TRP A C 1
ATOM 660 O O . TRP A 1 84 ? 1.813 -12.518 0.078 1.00 98.38 84 TRP A O 1
ATOM 670 N N . LYS A 1 85 ? 1.100 -10.732 -1.093 1.00 98.69 85 LYS A N 1
ATOM 671 C CA . LYS A 1 85 ? 1.925 -10.969 -2.273 1.00 98.69 85 LYS A CA 1
ATOM 672 C C . LYS A 1 85 ? 2.922 -9.844 -2.425 1.00 98.69 85 LYS A C 1
ATOM 674 O O . LYS A 1 85 ? 2.537 -8.683 -2.310 1.00 98.69 85 LYS A O 1
ATOM 679 N N . MET A 1 86 ? 4.162 -10.197 -2.732 1.00 98.69 86 MET A N 1
ATOM 680 C CA . MET A 1 86 ? 5.226 -9.256 -3.066 1.00 98.69 86 MET A CA 1
ATOM 681 C C . MET A 1 86 ? 5.663 -9.458 -4.510 1.00 98.69 86 MET A C 1
ATOM 683 O O . MET A 1 86 ? 5.790 -10.594 -4.972 1.00 98.69 86 MET A O 1
ATOM 687 N N . PHE A 1 87 ? 5.915 -8.362 -5.215 1.00 98.38 87 PHE A N 1
ATOM 688 C CA . PHE A 1 87 ? 6.275 -8.370 -6.627 1.00 98.38 87 PHE A CA 1
ATOM 689 C C . PHE A 1 87 ? 7.518 -7.516 -6.876 1.00 98.38 87 PHE A C 1
ATOM 691 O O . PHE A 1 87 ? 7.789 -6.557 -6.149 1.00 98.38 87 PHE A O 1
ATOM 698 N N . ASP A 1 88 ? 8.266 -7.847 -7.924 1.00 98.25 88 ASP A N 1
ATOM 699 C CA . ASP A 1 88 ? 9.350 -6.995 -8.411 1.00 98.25 88 ASP A CA 1
ATOM 700 C C . ASP A 1 88 ? 8.828 -5.798 -9.225 1.00 98.25 88 ASP A C 1
ATOM 702 O O . ASP A 1 88 ? 7.632 -5.654 -9.483 1.00 98.25 88 ASP A O 1
ATOM 706 N N . GLU A 1 89 ? 9.745 -4.932 -9.657 1.00 97.94 89 GLU A N 1
ATOM 707 C CA . GLU A 1 89 ? 9.437 -3.752 -10.472 1.00 97.94 89 GLU A CA 1
ATOM 708 C C . GLU A 1 89 ? 8.850 -4.074 -11.858 1.00 97.94 89 GLU A C 1
ATOM 710 O O . GLU A 1 89 ? 8.285 -3.188 -12.499 1.00 97.94 89 GLU A O 1
ATOM 715 N N . ALA A 1 90 ? 8.972 -5.317 -12.337 1.00 98.19 90 ALA A N 1
ATOM 716 C CA . ALA A 1 90 ? 8.350 -5.788 -13.574 1.00 98.19 90 ALA A CA 1
ATOM 717 C C . ALA A 1 90 ? 6.955 -6.399 -13.331 1.00 98.19 90 ALA A C 1
ATOM 719 O O . ALA A 1 90 ? 6.288 -6.813 -14.282 1.00 98.19 90 ALA A O 1
ATOM 720 N N . GLY A 1 91 ? 6.500 -6.456 -12.075 1.00 97.88 91 GLY A N 1
ATOM 721 C CA . GLY A 1 91 ? 5.232 -7.056 -11.670 1.00 97.88 91 GLY A CA 1
ATOM 722 C C . GLY A 1 91 ? 5.274 -8.581 -11.547 1.00 97.88 91 GLY A C 1
ATOM 723 O O . GLY A 1 91 ? 4.221 -9.218 -11.470 1.00 97.88 91 GLY A O 1
ATOM 724 N N . LYS A 1 92 ? 6.459 -9.202 -11.534 1.00 98.50 92 LYS A N 1
ATOM 725 C CA . LYS A 1 92 ? 6.599 -10.643 -11.312 1.00 98.50 92 LYS A CA 1
ATOM 726 C C . LYS A 1 92 ? 6.447 -10.945 -9.825 1.00 98.50 92 LYS A C 1
ATOM 728 O O . LYS A 1 92 ? 7.105 -10.331 -8.991 1.00 98.50 92 LYS A O 1
ATOM 733 N N . LEU A 1 93 ? 5.617 -11.938 -9.502 1.00 98.38 93 LEU A N 1
ATOM 734 C CA . LEU A 1 93 ? 5.464 -12.436 -8.136 1.00 98.38 93 LEU A CA 1
ATOM 735 C C . LEU A 1 93 ? 6.800 -12.994 -7.625 1.00 98.38 93 LEU A C 1
ATOM 737 O O . LEU A 1 93 ? 7.370 -13.904 -8.234 1.00 98.38 93 LEU A O 1
ATOM 741 N N . LEU A 1 94 ? 7.269 -12.450 -6.507 1.00 97.88 94 LEU A N 1
ATOM 742 C CA . LEU A 1 94 ? 8.466 -12.897 -5.802 1.00 97.88 94 LEU A CA 1
ATOM 743 C C . LEU A 1 94 ? 8.107 -13.843 -4.661 1.00 97.88 94 LEU A C 1
ATOM 745 O O . LEU A 1 94 ? 8.724 -14.895 -4.515 1.00 97.88 94 LEU A O 1
ATOM 749 N N . GLU A 1 95 ? 7.098 -13.478 -3.874 1.00 97.94 95 GLU A N 1
ATOM 750 C CA . GLU A 1 95 ? 6.745 -14.193 -2.652 1.00 97.94 95 GLU A CA 1
ATOM 751 C C . GLU A 1 95 ? 5.248 -14.077 -2.350 1.00 97.94 95 GLU A C 1
ATOM 753 O O . GLU A 1 95 ? 4.607 -13.070 -2.663 1.00 97.94 95 GLU A O 1
ATOM 758 N N . GLU A 1 96 ? 4.699 -15.120 -1.725 1.00 98.25 96 GLU A N 1
ATOM 759 C CA . GLU A 1 96 ? 3.362 -15.124 -1.139 1.00 98.25 96 GLU A CA 1
ATOM 760 C C . GLU A 1 96 ? 3.438 -15.667 0.296 1.00 98.25 96 GLU A C 1
ATOM 762 O O . GLU A 1 96 ? 3.852 -16.807 0.509 1.00 98.25 96 GLU A O 1
ATOM 767 N N . ILE A 1 97 ? 3.009 -14.862 1.270 1.00 97.56 97 ILE A N 1
ATOM 768 C CA . ILE A 1 97 ? 2.962 -15.215 2.695 1.00 97.56 97 ILE A CA 1
ATOM 769 C C . ILE A 1 97 ? 1.498 -15.317 3.121 1.00 97.56 97 ILE A C 1
ATOM 771 O O . ILE A 1 97 ? 0.696 -14.446 2.793 1.00 97.56 97 ILE A O 1
ATOM 775 N N . ASP A 1 98 ? 1.132 -16.362 3.864 1.00 97.44 98 ASP A N 1
ATOM 776 C CA . ASP A 1 98 ? -0.228 -16.541 4.383 1.00 97.44 98 ASP A CA 1
ATOM 777 C C . ASP A 1 98 ? -0.289 -16.300 5.899 1.00 97.44 98 ASP A C 1
ATOM 779 O O . ASP A 1 98 ? 0.023 -17.181 6.698 1.00 97.44 98 ASP A O 1
ATOM 783 N N . TYR A 1 99 ? -0.761 -15.114 6.292 1.00 92.25 99 TYR A N 1
ATOM 784 C CA . TYR A 1 99 ? -1.016 -14.711 7.685 1.00 92.25 99 TYR A CA 1
ATOM 785 C C . TYR A 1 99 ? -2.355 -15.259 8.232 1.00 92.25 99 TYR A C 1
ATOM 787 O O . TYR A 1 99 ? -2.907 -14.804 9.243 1.00 92.25 99 TYR A O 1
ATOM 795 N N . GLY A 1 100 ? -2.974 -16.188 7.502 1.00 83.06 100 GLY A N 1
ATOM 796 C CA . GLY A 1 100 ? -4.179 -16.909 7.886 1.00 83.06 100 GLY A CA 1
ATOM 797 C C . GLY A 1 100 ? -3.932 -18.217 8.637 1.00 83.06 100 GLY A C 1
ATOM 798 O O . GLY A 1 100 ? -4.902 -18.731 9.196 1.00 83.06 100 GLY A O 1
ATOM 799 N N . LYS A 1 101 ? -2.698 -18.734 8.640 1.00 60.75 101 LYS A N 1
ATOM 800 C CA . LYS A 1 101 ? -2.338 -19.998 9.296 1.00 60.75 101 LYS A CA 1
ATOM 801 C C . LYS A 1 101 ? -2.100 -19.861 10.794 1.00 60.75 101 LYS A C 1
ATOM 803 O O . LYS A 1 101 ? -1.641 -18.783 11.227 1.00 60.75 101 LYS A O 1
#

Radius of gyration: 19.19 Å; Cα contacts (8 Å, |Δi|>4): 206; chains: 1; bounding box: 46×61×28 Å

Sequence (101 aa):
MRKLLFCLFALGLSATSLYADECKGKTVEGKKEGTWVCFYENGKKREEGAYKTDVKVGAWKYFHENGTVAMEGNYIKGVEKGKWKMFDEAGKLLEEIDYGK

InterPro domains:
  IPR011652 MORN variant [PF07661] (32-52)
  IPR011652 MORN variant [PF07661] (57-76)
  IPR011652 MORN variant [PF07661] (82-99)